Protein AF-F1Z0N4-F1 (afdb_monomer_lite)

Secondary structure (DSSP, 8-state):
-EEEEEEEEEE-TTS-EEEEEEEEEE---HHHHHHHHHHHTS-HHHHHHHHHHHHHHHSTT--GGGGGG--HHHHHHHGGGGG-HHHHHHHHHHHHHHEEEEETTEEE-SHHHHHHHHHSTHHHHT-SHHHHHHHHHHHHHHTTTS----------

pLDDT: mean 84.38, std 13.21, range [39.88, 97.5]

Organism: NCBI:txid873447

Structure (mmCIF, N/CA/C/O backbone):
data_AF-F1Z0N4-F1
#
_entry.id   AF-F1Z0N4-F1
#
loop_
_atom_site.group_PDB
_atom_site.id
_atom_site.type_symbol
_atom_site.label_atom_id
_atom_site.label_alt_id
_atom_site.label_comp_id
_atom_site.label_asym_id
_atom_site.label_entity_id
_atom_site.label_seq_id
_atom_site.pdbx_PDB_ins_code
_atom_site.Cartn_x
_atom_site.Cartn_y
_atom_site.Cartn_z
_atom_site.occupancy
_atom_site.B_iso_or_equiv
_atom_site.auth_seq_id
_atom_site.auth_comp_id
_atom_site.auth_asym_id
_atom_site.auth_atom_id
_atom_site.pdbx_PDB_model_num
ATOM 1 N N . MET A 1 1 ? -1.712 11.464 -4.835 1.00 88.38 1 MET A N 1
ATOM 2 C CA . MET A 1 1 ? -0.678 10.500 -5.275 1.00 88.38 1 MET A CA 1
ATOM 3 C C . MET A 1 1 ? 0.450 10.567 -4.276 1.00 88.38 1 MET A C 1
ATOM 5 O O . MET A 1 1 ? 0.974 11.655 -4.051 1.00 88.38 1 MET A O 1
ATOM 9 N N . ILE A 1 2 ? 0.819 9.430 -3.701 1.00 92.38 2 ILE A N 1
ATOM 10 C CA . ILE A 1 2 ? 1.901 9.327 -2.725 1.00 92.38 2 ILE A CA 1
ATOM 11 C C . ILE A 1 2 ? 3.201 8.998 -3.470 1.00 92.38 2 ILE A C 1
ATOM 13 O O . ILE A 1 2 ? 3.194 8.236 -4.439 1.00 92.38 2 ILE A O 1
ATOM 17 N N . LYS A 1 3 ? 4.312 9.596 -3.042 1.00 94.44 3 LYS A N 1
ATOM 18 C CA . LYS A 1 3 ? 5.659 9.335 -3.558 1.00 94.44 3 LYS A CA 1
ATOM 19 C C . LYS A 1 3 ? 6.559 9.001 -2.374 1.00 94.44 3 LYS A C 1
ATOM 21 O O . LYS A 1 3 ? 6.513 9.734 -1.388 1.00 94.44 3 LYS A O 1
ATOM 26 N N . LYS A 1 4 ? 7.355 7.938 -2.468 1.00 93.44 4 LYS A N 1
ATOM 27 C CA . LYS A 1 4 ? 8.336 7.578 -1.435 1.00 93.44 4 LYS A CA 1
ATOM 28 C C . LYS A 1 4 ? 9.694 7.367 -2.089 1.00 93.44 4 LYS A C 1
ATOM 30 O O . LYS A 1 4 ? 9.789 6.679 -3.104 1.00 93.44 4 LYS A O 1
ATOM 35 N N . GLU A 1 5 ? 10.708 8.000 -1.521 1.00 92.25 5 GLU A N 1
ATOM 36 C CA . GLU A 1 5 ? 12.103 7.686 -1.802 1.00 92.25 5 GLU A CA 1
ATOM 37 C C . GLU A 1 5 ? 12.502 6.580 -0.832 1.00 92.25 5 GLU A C 1
ATOM 39 O O . GLU A 1 5 ? 12.370 6.757 0.378 1.00 92.25 5 GLU A O 1
ATOM 44 N N . LEU A 1 6 ? 12.877 5.422 -1.369 1.00 88.75 6 LEU A N 1
ATOM 45 C CA . LEU A 1 6 ? 13.219 4.230 -0.596 1.00 88.75 6 LEU A CA 1
ATOM 46 C C . LEU A 1 6 ? 14.628 3.801 -0.976 1.00 88.75 6 LEU A C 1
ATOM 48 O O . LEU A 1 6 ? 14.984 3.836 -2.155 1.00 88.75 6 LEU A O 1
ATOM 52 N N . THR A 1 7 ? 15.424 3.425 0.017 1.00 84.44 7 THR A N 1
ATOM 53 C CA . THR A 1 7 ? 16.775 2.914 -0.206 1.00 84.44 7 THR A CA 1
ATOM 54 C C . THR A 1 7 ? 16.704 1.399 -0.276 1.00 84.44 7 THR A C 1
ATOM 56 O O . THR A 1 7 ? 16.219 0.763 0.648 1.00 84.44 7 THR A O 1
ATOM 59 N N . THR A 1 8 ? 17.177 0.821 -1.371 1.00 79.94 8 THR A N 1
ATOM 60 C CA . THR A 1 8 ? 17.317 -0.627 -1.541 1.00 79.94 8 THR A CA 1
ATOM 61 C C . THR A 1 8 ? 18.799 -0.967 -1.555 1.00 79.94 8 THR A C 1
ATOM 63 O O . THR A 1 8 ? 19.632 -0.132 -1.912 1.00 79.94 8 THR A O 1
ATOM 66 N N . ILE A 1 9 ? 19.123 -2.201 -1.187 1.00 81.81 9 ILE A N 1
ATOM 67 C CA . ILE A 1 9 ? 20.454 -2.765 -1.393 1.00 81.81 9 ILE A CA 1
ATOM 68 C C . ILE A 1 9 ? 20.407 -3.553 -2.702 1.00 81.81 9 ILE A C 1
ATOM 70 O O . ILE A 1 9 ? 19.488 -4.336 -2.924 1.00 81.81 9 ILE A O 1
ATOM 74 N N . ASP A 1 10 ? 21.365 -3.304 -3.583 1.00 79.12 10 ASP A N 1
ATOM 75 C CA . ASP A 1 10 ? 21.577 -4.034 -4.833 1.00 79.12 10 ASP A CA 1
ATOM 76 C C . ASP A 1 10 ? 23.031 -4.525 -4.874 1.00 79.12 10 ASP A C 1
ATOM 78 O O . ASP A 1 10 ? 23.850 -4.111 -4.054 1.00 79.12 10 ASP A O 1
ATOM 82 N N . PHE A 1 11 ? 23.376 -5.379 -5.832 1.00 81.56 11 PHE A N 1
ATOM 83 C CA . PHE A 1 11 ? 24.733 -5.897 -5.988 1.00 81.56 11 PHE A CA 1
ATOM 84 C C . PHE A 1 11 ? 25.366 -5.350 -7.267 1.00 81.56 11 PHE A C 1
ATOM 86 O O . PHE A 1 11 ? 24.788 -5.428 -8.356 1.00 81.56 11 PHE A O 1
ATOM 93 N N . ASP A 1 12 ? 26.571 -4.787 -7.160 1.00 83.44 12 ASP A N 1
ATOM 94 C CA . ASP A 1 12 ? 27.340 -4.416 -8.349 1.00 83.44 12 ASP A CA 1
ATOM 95 C C . ASP A 1 12 ? 27.864 -5.652 -9.108 1.00 83.44 12 ASP A C 1
ATOM 97 O O . ASP A 1 12 ? 27.745 -6.799 -8.674 1.00 83.44 12 ASP A O 1
ATOM 101 N N . SER A 1 13 ? 28.490 -5.428 -10.267 1.00 82.25 13 SER A N 1
ATOM 102 C CA . SER A 1 13 ? 29.086 -6.503 -11.074 1.00 82.25 13 SER A CA 1
ATOM 103 C C . SER A 1 13 ? 30.232 -7.252 -10.380 1.00 82.25 13 SER A C 1
ATOM 105 O O . SER A 1 13 ? 30.685 -8.274 -10.894 1.00 82.25 13 SER A O 1
ATOM 107 N N . SER A 1 14 ? 30.713 -6.746 -9.243 1.00 84.25 14 SER A N 1
ATOM 108 C CA . SER A 1 14 ? 31.749 -7.351 -8.405 1.00 84.25 14 SER A CA 1
ATOM 109 C C . SER A 1 14 ? 31.169 -8.033 -7.157 1.00 84.25 14 SER A C 1
ATOM 111 O O . SER A 1 14 ? 31.932 -8.611 -6.386 1.00 84.25 14 SER A O 1
ATOM 113 N N . GLY A 1 15 ? 29.843 -8.005 -6.973 1.00 81.56 15 GLY A N 1
ATOM 114 C CA . GLY A 1 15 ? 29.145 -8.594 -5.833 1.00 81.56 15 GLY A CA 1
ATOM 115 C C . GLY A 1 15 ? 29.200 -7.762 -4.551 1.00 81.56 15 GLY A C 1
ATOM 116 O O . GLY A 1 15 ? 28.923 -8.310 -3.488 1.00 81.56 15 GLY A O 1
ATOM 117 N N . ASN A 1 16 ? 29.569 -6.479 -4.621 1.00 85.62 16 ASN A N 1
ATOM 118 C CA . ASN A 1 16 ? 29.513 -5.590 -3.461 1.00 85.62 16 ASN A CA 1
ATOM 119 C C . ASN A 1 16 ? 28.113 -4.999 -3.297 1.00 85.62 16 ASN A C 1
ATOM 121 O O . ASN A 1 16 ? 27.467 -4.652 -4.290 1.00 85.62 16 ASN A O 1
ATOM 125 N N . ASP A 1 17 ? 27.709 -4.809 -2.042 1.00 86.69 17 ASP A N 1
ATOM 126 C CA . ASP A 1 17 ? 26.481 -4.110 -1.678 1.00 86.69 17 ASP A CA 1
ATOM 127 C C . ASP A 1 17 ? 26.553 -2.648 -2.140 1.00 86.69 17 ASP A C 1
ATOM 129 O O . ASP A 1 17 ? 27.474 -1.900 -1.795 1.00 86.69 17 ASP A O 1
ATOM 133 N N . VAL A 1 18 ? 25.557 -2.228 -2.913 1.00 86.12 18 VAL A N 1
ATOM 134 C CA . VAL A 1 18 ? 25.377 -0.849 -3.357 1.00 86.12 18 VAL A CA 1
ATOM 135 C C . VAL A 1 18 ? 23.992 -0.386 -2.950 1.00 86.12 18 VAL A C 1
ATOM 137 O O . VAL A 1 18 ? 22.981 -0.903 -3.422 1.00 86.12 18 VAL A O 1
ATOM 140 N N . GLU A 1 19 ? 23.943 0.643 -2.110 1.00 85.31 19 GLU A N 1
ATOM 141 C CA . GLU A 1 19 ? 22.693 1.323 -1.796 1.00 85.31 19 GLU A CA 1
ATOM 142 C C . GLU A 1 19 ? 22.197 2.116 -3.011 1.00 85.31 19 GLU A C 1
ATOM 144 O O . GLU A 1 19 ? 22.922 2.918 -3.611 1.00 85.31 19 GLU A O 1
ATOM 149 N N . ARG A 1 20 ? 20.932 1.908 -3.373 1.00 84.38 20 ARG A N 1
ATOM 150 C CA . ARG A 1 20 ? 20.242 2.644 -4.431 1.00 84.38 20 ARG A CA 1
ATOM 151 C C . ARG A 1 20 ? 18.975 3.267 -3.883 1.00 84.38 20 ARG A C 1
ATOM 153 O O . ARG A 1 20 ? 18.107 2.577 -3.364 1.00 84.38 20 ARG A O 1
ATOM 160 N N . THR A 1 21 ? 18.825 4.573 -4.065 1.00 88.31 21 THR A N 1
ATOM 161 C CA . THR A 1 21 ? 17.555 5.245 -3.788 1.00 88.31 21 THR A CA 1
ATOM 162 C C . THR A 1 21 ? 16.647 5.151 -5.008 1.00 88.31 21 THR A C 1
ATOM 164 O O . THR A 1 21 ? 16.986 5.631 -6.092 1.00 88.31 21 THR A O 1
ATOM 167 N N . ILE A 1 22 ? 15.471 4.558 -4.829 1.00 89.12 22 ILE A N 1
ATOM 168 C CA . ILE A 1 22 ? 14.421 4.477 -5.841 1.00 89.12 22 ILE A CA 1
ATOM 169 C C . ILE A 1 22 ? 13.238 5.364 -5.456 1.00 89.12 22 ILE A C 1
ATOM 171 O O . ILE A 1 22 ? 12.930 5.561 -4.283 1.00 89.12 22 ILE A O 1
ATOM 175 N N . LEU A 1 23 ? 12.538 5.881 -6.465 1.00 92.38 23 LEU A N 1
ATOM 176 C CA . LEU A 1 23 ? 11.311 6.647 -6.277 1.00 92.38 23 LEU A CA 1
ATOM 177 C C . LEU A 1 23 ? 10.099 5.792 -6.646 1.00 92.38 23 LEU A C 1
ATOM 179 O O . LEU A 1 23 ? 9.787 5.627 -7.832 1.00 92.38 23 LEU A O 1
ATOM 183 N N . VAL A 1 24 ? 9.377 5.312 -5.636 1.00 94.50 24 VAL A N 1
ATOM 184 C CA . VAL A 1 24 ? 8.126 4.563 -5.809 1.00 94.50 24 VAL A CA 1
ATOM 185 C C . VAL A 1 24 ? 6.915 5.495 -5.741 1.00 94.50 24 VAL A C 1
ATOM 187 O O . VAL A 1 24 ? 6.930 6.540 -5.080 1.00 94.50 24 VAL A O 1
ATOM 190 N N . ARG A 1 25 ? 5.855 5.153 -6.480 1.00 95.69 25 ARG A N 1
ATOM 191 C CA . ARG A 1 25 ? 4.665 5.997 -6.650 1.00 95.69 25 ARG A CA 1
ATOM 192 C C . ARG A 1 25 ? 3.402 5.183 -6.422 1.00 95.69 25 ARG A C 1
ATOM 194 O O . ARG A 1 25 ? 3.248 4.103 -6.986 1.00 95.69 25 ARG A O 1
ATOM 201 N N . PHE A 1 26 ? 2.477 5.752 -5.657 1.00 96.06 26 PHE A N 1
ATOM 202 C CA . PHE A 1 26 ? 1.207 5.122 -5.326 1.00 96.06 26 PHE A CA 1
ATOM 203 C C . PHE A 1 26 ? 0.047 6.039 -5.696 1.00 96.06 26 PHE A C 1
ATOM 205 O O . PHE A 1 26 ? -0.029 7.196 -5.264 1.00 96.06 26 PHE A O 1
ATOM 212 N N . LEU A 1 27 ? -0.870 5.518 -6.504 1.00 94.12 27 LEU A N 1
ATOM 213 C CA . LEU A 1 27 ? -2.041 6.228 -6.983 1.00 94.12 27 LEU A CA 1
ATOM 214 C C . LEU A 1 27 ? -3.306 5.454 -6.628 1.00 94.12 27 LEU A C 1
ATOM 216 O O . LEU A 1 27 ? -3.566 4.361 -7.138 1.00 94.12 27 LEU A O 1
ATOM 220 N N . TYR A 1 28 ? -4.139 6.084 -5.805 1.00 93.19 28 TYR A N 1
ATOM 221 C CA . TYR A 1 28 ? -5.510 5.646 -5.617 1.00 93.19 28 TYR A CA 1
ATOM 222 C C . TYR A 1 28 ? -6.336 6.004 -6.853 1.00 93.19 28 TYR A C 1
ATOM 224 O O . TYR A 1 28 ? -6.517 7.176 -7.187 1.00 93.19 28 TYR A O 1
ATOM 232 N N . SER A 1 29 ? -6.818 4.984 -7.556 1.00 91.75 29 SER A N 1
ATOM 233 C CA . SER A 1 29 ? -7.573 5.135 -8.796 1.00 91.75 29 SER A CA 1
ATOM 234 C C . SER A 1 29 ? -8.650 4.056 -8.899 1.00 91.75 29 SER A C 1
ATOM 236 O O . SER A 1 29 ? -8.582 3.028 -8.225 1.00 91.75 29 SER A O 1
ATOM 238 N N . LEU A 1 30 ? -9.616 4.231 -9.805 1.00 91.56 30 LEU A N 1
ATOM 239 C CA . LEU A 1 30 ? -10.575 3.165 -10.114 1.00 91.56 30 LEU A CA 1
ATOM 240 C C . LEU A 1 30 ? -9.872 1.888 -10.608 1.00 91.56 30 LEU A C 1
ATOM 242 O O . LEU A 1 30 ? -10.361 0.787 -10.373 1.00 91.56 30 LEU A O 1
ATOM 246 N N . LYS A 1 31 ? -8.720 2.026 -11.279 1.00 93.00 31 LYS A N 1
ATOM 247 C CA . LYS A 1 31 ? -7.914 0.887 -11.728 1.00 93.00 31 LYS A CA 1
ATOM 248 C C . LYS A 1 31 ? -7.314 0.135 -10.540 1.00 93.00 31 LYS A C 1
ATOM 250 O O . LYS A 1 31 ? -7.369 -1.086 -10.537 1.00 93.00 31 LYS A O 1
ATOM 255 N N . ALA A 1 32 ? -6.830 0.857 -9.528 1.00 94.62 32 ALA A N 1
ATOM 256 C CA . ALA A 1 32 ? -6.326 0.284 -8.280 1.00 94.62 32 ALA A CA 1
ATOM 257 C C . ALA A 1 32 ? -7.404 -0.526 -7.549 1.00 94.62 32 ALA A C 1
ATOM 259 O O . ALA A 1 32 ? -7.155 -1.642 -7.110 1.00 94.62 32 ALA A O 1
ATOM 260 N N . ILE A 1 33 ? -8.618 0.031 -7.464 1.00 94.69 33 ILE A N 1
ATOM 261 C CA . ILE A 1 33 ? -9.762 -0.629 -6.822 1.00 94.69 33 ILE A CA 1
ATOM 262 C C . ILE A 1 33 ? -10.129 -1.901 -7.573 1.00 94.69 33 ILE A C 1
ATOM 264 O O . ILE A 1 33 ? -10.210 -2.959 -6.964 1.00 94.69 33 ILE A O 1
ATOM 268 N N . LYS A 1 34 ? -10.305 -1.820 -8.897 1.00 94.69 34 LYS A N 1
ATOM 269 C CA . LYS A 1 34 ? -10.619 -3.002 -9.708 1.00 94.69 34 LYS A CA 1
ATOM 270 C C . LYS A 1 34 ? -9.547 -4.074 -9.573 1.00 94.69 34 LYS A C 1
ATOM 272 O O . LYS A 1 34 ? -9.884 -5.225 -9.343 1.00 94.69 34 LYS A O 1
ATOM 277 N N . LEU A 1 35 ? -8.276 -3.679 -9.636 1.00 95.94 35 LEU A N 1
ATOM 278 C CA . LEU A 1 35 ? -7.152 -4.591 -9.464 1.00 95.94 35 LEU A CA 1
ATOM 279 C C . LEU A 1 35 ? -7.191 -5.292 -8.098 1.00 95.94 35 LEU A C 1
ATOM 281 O O . LEU A 1 35 ? -6.997 -6.501 -8.028 1.00 95.94 35 LEU A O 1
ATOM 285 N N . TYR A 1 36 ? -7.494 -4.554 -7.030 1.00 96.75 36 TYR A N 1
ATOM 286 C CA . TYR A 1 36 ? -7.656 -5.109 -5.688 1.00 96.75 36 TYR A CA 1
ATOM 287 C C . TYR A 1 36 ? -8.796 -6.131 -5.618 1.00 96.75 36 TYR A C 1
ATOM 289 O O . TYR A 1 36 ? -8.607 -7.249 -5.138 1.00 96.75 36 TYR A O 1
ATOM 297 N N . GLU A 1 37 ? -9.982 -5.763 -6.108 1.00 96.25 37 GLU A N 1
ATOM 298 C CA . GLU A 1 37 ? -11.163 -6.631 -6.069 1.00 96.25 37 GLU A CA 1
ATOM 299 C C . GLU A 1 37 ? -10.981 -7.883 -6.943 1.00 96.25 37 GLU A C 1
ATOM 301 O O . GLU A 1 37 ? -11.382 -8.975 -6.545 1.00 96.25 37 GLU A O 1
ATOM 306 N N . GLU A 1 38 ? -10.320 -7.752 -8.097 1.00 95.56 38 GLU A N 1
ATOM 307 C CA . GLU A 1 38 ? -9.989 -8.862 -8.996 1.00 95.56 38 GLU A CA 1
ATOM 308 C C . GLU A 1 38 ? -8.952 -9.816 -8.385 1.00 95.56 38 GLU A C 1
ATOM 310 O O . GLU A 1 38 ? -9.130 -11.032 -8.451 1.00 95.56 38 GLU A O 1
ATOM 315 N N . ARG A 1 39 ? -7.888 -9.300 -7.755 1.00 94.69 39 ARG A N 1
ATOM 316 C CA . ARG A 1 39 ? -6.838 -10.141 -7.148 1.00 94.69 39 ARG A CA 1
ATOM 317 C C . ARG A 1 39 ? -7.340 -10.897 -5.924 1.00 94.69 39 ARG A C 1
ATOM 319 O O . ARG A 1 39 ? -7.060 -12.083 -5.780 1.00 94.69 39 ARG A O 1
ATOM 326 N N . TYR A 1 40 ? -8.075 -10.221 -5.044 1.00 94.75 40 TYR A N 1
ATOM 327 C CA . TYR A 1 40 ? -8.434 -10.776 -3.735 1.00 94.75 40 TYR A CA 1
ATOM 328 C C . TYR A 1 40 ? -9.882 -11.259 -3.641 1.00 94.75 40 TYR A C 1
ATOM 330 O O . TYR A 1 40 ? -10.280 -11.752 -2.588 1.00 94.75 40 TYR A O 1
ATOM 338 N N . GLN A 1 41 ? -10.661 -11.148 -4.725 1.00 95.19 41 GLN A N 1
ATOM 339 C CA . GLN A 1 41 ? -12.050 -11.623 -4.807 1.00 95.19 41 GLN A CA 1
ATOM 340 C C . GLN A 1 41 ? -12.914 -11.107 -3.644 1.00 95.19 41 GLN A C 1
ATOM 342 O O . GLN A 1 41 ? -13.727 -11.822 -3.059 1.00 95.19 41 GLN A O 1
ATOM 347 N N . THR A 1 42 ? -12.707 -9.841 -3.293 1.00 93.94 42 THR A N 1
ATOM 348 C CA . THR A 1 42 ? -13.318 -9.162 -2.145 1.00 93.94 42 THR A CA 1
ATOM 349 C C . THR A 1 42 ? -13.750 -7.754 -2.546 1.00 93.94 42 THR A C 1
ATOM 351 O O . THR A 1 42 ? -13.377 -7.270 -3.612 1.00 93.94 42 THR A O 1
ATOM 354 N N . ASN A 1 43 ? -14.536 -7.082 -1.704 1.00 93.44 43 ASN A N 1
ATOM 355 C CA . ASN A 1 43 ? -14.922 -5.694 -1.940 1.00 93.44 43 ASN A CA 1
ATOM 356 C C . ASN A 1 43 ? -13.959 -4.738 -1.232 1.00 93.44 43 ASN A C 1
ATOM 358 O O . ASN A 1 43 ? -13.871 -4.732 -0.002 1.00 93.44 43 ASN A O 1
ATOM 362 N N . PHE A 1 44 ? -13.293 -3.886 -2.011 1.00 94.06 44 PHE A N 1
ATOM 363 C CA . PHE A 1 44 ? -12.283 -2.958 -1.499 1.00 94.06 44 PHE A CA 1
ATOM 364 C C . PHE A 1 44 ? -12.852 -2.019 -0.429 1.00 94.06 44 PHE A C 1
ATOM 366 O O . PHE A 1 44 ? -12.253 -1.835 0.628 1.00 94.06 44 PHE A O 1
ATOM 373 N N . PHE A 1 45 ? -14.030 -1.440 -0.681 1.00 91.69 45 PHE A N 1
ATOM 374 C CA . PHE A 1 45 ? -14.638 -0.476 0.236 1.00 91.69 45 PHE A CA 1
ATOM 375 C C . PHE A 1 45 ? -15.050 -1.114 1.563 1.00 91.69 45 PHE A C 1
ATOM 377 O O . PHE A 1 45 ? -14.894 -0.483 2.605 1.00 91.69 45 PHE A O 1
ATOM 384 N N . ALA A 1 46 ? -15.528 -2.359 1.540 1.00 91.69 46 ALA A N 1
ATOM 385 C CA . ALA A 1 46 ? -15.871 -3.099 2.746 1.00 91.69 46 ALA A CA 1
ATOM 386 C C . ALA A 1 46 ? -14.633 -3.399 3.607 1.00 91.69 46 ALA A C 1
ATOM 388 O O . ALA A 1 46 ? -14.691 -3.211 4.822 1.00 91.69 46 ALA A O 1
ATOM 389 N N . GLU A 1 47 ? -13.514 -3.826 3.009 1.00 94.00 47 GLU A N 1
ATOM 390 C CA . GLU A 1 47 ? -12.267 -4.048 3.760 1.00 94.00 47 GLU A CA 1
ATOM 391 C C . GLU A 1 47 ? -11.659 -2.729 4.259 1.00 94.00 47 GLU A C 1
ATOM 393 O O . GLU A 1 47 ? -11.217 -2.655 5.405 1.00 94.00 47 GLU A O 1
ATOM 398 N N . TYR A 1 48 ? -11.724 -1.658 3.460 1.00 92.06 48 TYR A N 1
ATOM 399 C CA . TYR A 1 48 ? -11.290 -0.324 3.882 1.00 92.06 48 TYR A CA 1
ATOM 400 C C . TYR A 1 48 ? -12.110 0.204 5.067 1.00 92.06 48 TYR A C 1
ATOM 402 O O . TYR A 1 48 ? -11.539 0.672 6.049 1.00 92.06 48 TYR A O 1
ATOM 410 N N . GLU A 1 49 ? -13.442 0.102 5.016 1.00 89.94 49 GLU A N 1
ATOM 411 C CA . GLU A 1 49 ? -14.321 0.530 6.111 1.00 89.94 49 GLU A CA 1
ATOM 412 C C . GLU A 1 49 ? -14.039 -0.266 7.392 1.00 89.94 49 GLU A C 1
ATOM 414 O O . GLU A 1 49 ? -13.974 0.312 8.479 1.00 89.94 49 GLU A O 1
ATOM 419 N N . GLN A 1 50 ? -13.800 -1.577 7.272 1.00 91.94 50 GLN A N 1
ATOM 420 C CA . GLN A 1 50 ? -13.393 -2.410 8.403 1.00 91.94 50 GLN A CA 1
ATOM 421 C C . GLN A 1 50 ? -12.044 -1.972 8.981 1.00 91.94 50 GLN A C 1
ATOM 423 O O . GLN A 1 50 ? -11.938 -1.826 10.198 1.00 91.94 50 GLN A O 1
ATOM 428 N N . ALA A 1 51 ? -11.043 -1.712 8.136 1.00 90.56 51 ALA A N 1
ATOM 429 C CA . ALA A 1 51 ? -9.730 -1.246 8.573 1.00 90.56 51 ALA A CA 1
ATOM 430 C C . ALA A 1 51 ? -9.810 0.122 9.273 1.00 90.56 51 ALA A C 1
ATOM 432 O O . ALA A 1 51 ? -9.244 0.288 10.350 1.00 90.56 51 ALA A O 1
ATOM 433 N N . VAL A 1 52 ? -10.566 1.080 8.723 1.00 86.69 52 VAL A N 1
ATOM 434 C CA . VAL A 1 52 ? -10.775 2.411 9.324 1.00 86.69 52 VAL A CA 1
ATOM 435 C C . VAL A 1 52 ? -11.522 2.313 10.651 1.00 86.69 52 VAL A C 1
ATOM 437 O O . VAL A 1 52 ? -11.135 2.953 11.629 1.00 86.69 52 VAL A O 1
ATOM 440 N N . LYS A 1 53 ? -12.577 1.495 10.719 1.00 87.50 53 LYS A N 1
ATOM 441 C CA . LYS A 1 53 ? -13.310 1.267 11.967 1.00 87.50 53 LYS A CA 1
ATOM 442 C C . LYS A 1 53 ? -12.391 0.668 13.026 1.00 87.50 53 LYS A C 1
ATOM 444 O O . LYS A 1 53 ? -12.366 1.157 14.153 1.00 87.50 53 LYS A O 1
ATOM 449 N N . ARG A 1 54 ? -11.619 -0.358 12.660 1.00 87.88 54 ARG A N 1
ATOM 450 C CA . ARG A 1 54 ? -10.702 -1.036 13.576 1.00 87.88 54 ARG A CA 1
ATOM 451 C C . ARG A 1 54 ? -9.617 -0.098 14.088 1.00 87.88 54 ARG A C 1
ATOM 453 O O . ARG A 1 54 ? -9.344 -0.060 15.284 1.00 87.88 54 ARG A O 1
ATOM 460 N N . PHE A 1 55 ? -9.082 0.715 13.186 1.00 84.00 55 PHE A N 1
ATOM 461 C CA . PHE A 1 55 ? -8.146 1.777 13.504 1.00 84.00 55 PHE A CA 1
ATOM 462 C C . PHE A 1 55 ? -8.736 2.764 14.535 1.00 84.00 55 PHE A C 1
ATOM 464 O O . PHE A 1 55 ? -8.136 2.997 15.585 1.00 84.00 55 PHE A O 1
ATOM 471 N N . GLY A 1 56 ? -9.949 3.278 14.292 1.00 80.25 56 GLY A N 1
ATOM 472 C CA . GLY A 1 56 ? -10.626 4.211 15.202 1.00 80.25 56 GLY A CA 1
ATOM 473 C C . GLY A 1 56 ? -11.022 3.607 16.558 1.00 80.25 56 GLY A C 1
ATOM 474 O O . GLY A 1 56 ? -11.043 4.318 17.562 1.00 80.25 56 GLY A O 1
ATOM 475 N N . GLU A 1 57 ? -11.313 2.303 16.621 1.00 83.31 57 GLU A N 1
ATOM 476 C CA . GLU A 1 57 ? -11.559 1.583 17.880 1.00 83.31 57 GLU A CA 1
ATOM 477 C C . GLU A 1 57 ? -10.304 1.507 18.754 1.00 83.31 57 GLU A C 1
ATOM 479 O O . GLU A 1 57 ? -10.397 1.693 19.970 1.00 83.31 57 GLU A O 1
ATOM 484 N N . MET A 1 58 ? -9.149 1.235 18.141 1.00 76.56 58 MET A N 1
ATOM 485 C CA . MET A 1 58 ? -7.877 1.100 18.852 1.00 76.56 58 MET A CA 1
ATOM 486 C C . MET A 1 58 ? -7.356 2.449 19.357 1.00 76.56 58 MET A C 1
ATOM 488 O O . MET A 1 58 ? -6.764 2.503 20.432 1.00 76.56 58 MET A O 1
ATOM 492 N N . PHE A 1 59 ? -7.616 3.538 18.628 1.00 71.12 59 PHE A N 1
ATOM 493 C CA . PHE A 1 59 ? -7.094 4.865 18.955 1.00 71.12 59 PHE A CA 1
ATOM 494 C C . PHE A 1 59 ? -8.177 5.938 18.870 1.00 71.12 59 PHE A C 1
ATOM 496 O O . PHE A 1 59 ? -8.215 6.776 17.967 1.00 71.12 59 PHE A O 1
ATOM 503 N N . LYS A 1 60 ? -9.061 5.939 19.873 1.00 65.88 60 LYS A N 1
ATOM 504 C CA . LYS A 1 60 ? -10.018 7.030 20.076 1.00 65.88 60 LYS A CA 1
ATOM 505 C C . LYS A 1 60 ? -9.261 8.349 20.257 1.00 65.88 60 LYS A C 1
ATOM 507 O O . LYS A 1 60 ? -8.616 8.552 21.280 1.00 65.88 60 LYS A O 1
ATOM 512 N N . GLY A 1 61 ? -9.381 9.249 19.283 1.00 61.97 61 GLY A N 1
ATOM 513 C CA . GLY A 1 61 ? -8.818 10.602 19.348 1.00 61.97 61 GLY A CA 1
ATOM 514 C C . GLY A 1 61 ? -7.543 10.831 18.534 1.00 61.97 61 GLY A C 1
ATOM 515 O O . GLY A 1 61 ? -7.065 11.963 18.514 1.00 61.97 61 GLY A O 1
ATOM 516 N N . VAL A 1 62 ? -7.018 9.819 17.832 1.00 65.19 62 VAL A N 1
ATOM 517 C CA . VAL A 1 62 ? -5.950 10.042 16.845 1.00 65.19 62 VAL A CA 1
ATOM 518 C C . VAL A 1 62 ? -6.578 10.519 15.542 1.00 65.19 62 VAL A C 1
ATOM 520 O O . VAL A 1 62 ? -7.377 9.823 14.915 1.00 65.19 62 VAL A O 1
ATOM 523 N N . ASP A 1 63 ? -6.225 11.737 15.149 1.00 67.00 63 ASP A N 1
ATOM 524 C CA . ASP A 1 63 ? -6.629 12.299 13.870 1.00 67.00 63 ASP A CA 1
ATOM 525 C C . ASP A 1 63 ? -5.832 11.621 12.748 1.00 67.00 63 ASP A C 1
ATOM 527 O O . ASP A 1 63 ? -4.614 11.785 12.654 1.00 67.00 63 ASP A O 1
ATOM 531 N N . ILE A 1 64 ? -6.529 10.876 11.883 1.00 64.44 64 ILE A N 1
ATOM 532 C CA . ILE A 1 64 ? -5.957 10.208 10.703 1.00 64.44 64 ILE A CA 1
ATOM 533 C C . ILE A 1 64 ? -5.158 11.206 9.849 1.00 64.44 64 ILE A C 1
ATOM 535 O O . ILE A 1 64 ? -4.133 10.848 9.268 1.00 64.44 64 ILE A O 1
ATOM 539 N N . ALA A 1 65 ? -5.576 12.478 9.807 1.00 63.16 65 ALA A N 1
ATOM 540 C CA . ALA A 1 65 ? -4.884 13.517 9.053 1.00 63.16 65 ALA A CA 1
ATOM 541 C C . ALA A 1 65 ? -3.487 13.841 9.607 1.00 63.16 65 ALA A C 1
ATOM 543 O O . ALA A 1 65 ? -2.612 14.228 8.832 1.00 63.16 65 ALA A O 1
ATOM 544 N N . LYS A 1 66 ? -3.262 13.647 10.912 1.00 68.31 66 LYS A N 1
ATOM 545 C CA . LYS A 1 66 ? -1.979 13.903 11.587 1.00 68.31 66 LYS A CA 1
ATOM 546 C C . LYS A 1 66 ? -1.036 12.702 11.571 1.00 68.31 66 LYS A C 1
ATOM 548 O O . LYS A 1 66 ? 0.125 12.828 11.940 1.00 68.31 66 LYS A O 1
ATOM 553 N N . MET A 1 67 ? -1.494 11.542 11.097 1.00 67.19 67 MET A N 1
ATOM 554 C CA . MET A 1 67 ? -0.705 10.309 11.150 1.00 67.19 67 MET A CA 1
ATOM 555 C C . MET A 1 67 ? 0.544 10.304 10.265 1.00 67.19 67 MET A C 1
ATOM 557 O O . MET A 1 67 ? 1.474 9.544 10.512 1.00 67.19 67 MET A O 1
ATOM 561 N N . SER A 1 68 ? 0.599 11.147 9.234 1.00 63.97 68 SER A N 1
ATOM 562 C CA . SER A 1 68 ? 1.810 11.268 8.415 1.00 63.97 68 SER A CA 1
ATOM 563 C C . SER A 1 68 ? 2.942 12.035 9.108 1.00 63.97 68 SER A C 1
ATOM 565 O O . SER A 1 68 ? 4.068 12.005 8.617 1.00 63.97 68 SER A O 1
ATOM 567 N N . GLU A 1 69 ? 2.643 12.731 10.209 1.00 71.19 69 GLU A N 1
ATOM 568 C CA . GLU A 1 69 ? 3.542 13.651 10.925 1.00 71.19 69 GLU A CA 1
ATOM 569 C C . GLU A 1 69 ? 3.887 13.153 12.341 1.00 71.19 69 GLU A C 1
ATOM 571 O O . GLU A 1 69 ? 4.373 13.921 13.166 1.00 71.19 69 GLU A O 1
ATOM 576 N N . LEU A 1 70 ? 3.629 11.873 12.630 1.00 69.38 70 LEU A N 1
ATOM 577 C CA . LEU A 1 70 ? 3.810 11.300 13.965 1.00 69.38 70 LEU A CA 1
ATOM 578 C C . LEU A 1 70 ? 5.278 11.286 14.388 1.00 69.38 70 LEU A C 1
ATOM 580 O O . 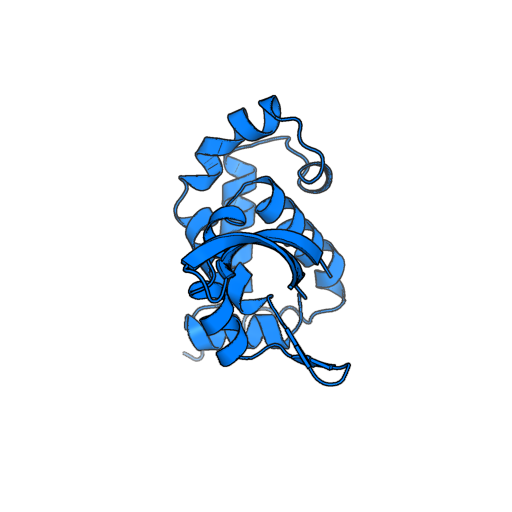LEU A 1 70 ? 6.148 10.855 13.619 1.00 69.38 70 LEU A O 1
ATOM 584 N N . SER A 1 71 ? 5.535 11.664 15.640 1.00 73.25 71 SER A N 1
ATOM 585 C CA . SER A 1 71 ? 6.853 11.519 16.258 1.00 73.25 71 SER A CA 1
ATOM 586 C C . SER A 1 71 ? 7.238 10.036 16.415 1.00 73.25 71 SER A C 1
ATOM 588 O O . SER A 1 71 ? 6.361 9.166 16.424 1.00 73.25 71 SER A O 1
ATOM 590 N N . PRO A 1 72 ? 8.532 9.702 16.578 1.00 74.25 72 PRO A N 1
ATOM 591 C CA . PRO A 1 72 ? 8.965 8.324 16.836 1.00 74.25 72 PRO A CA 1
ATOM 592 C C . PRO A 1 72 ? 8.267 7.673 18.044 1.00 74.25 72 PRO A C 1
ATOM 594 O O . PRO A 1 72 ? 7.945 6.481 18.030 1.00 74.25 72 PRO A O 1
ATOM 597 N N . GLU A 1 73 ? 7.983 8.452 19.087 1.00 73.94 73 GLU A N 1
ATOM 598 C CA . GLU A 1 73 ? 7.277 7.999 20.286 1.00 73.94 73 GLU A CA 1
ATOM 599 C C . GLU A 1 73 ? 5.810 7.671 19.983 1.00 73.94 73 GLU A C 1
ATOM 601 O O . GLU A 1 73 ? 5.308 6.631 20.413 1.00 73.94 73 GLU A O 1
ATOM 606 N N . GLU A 1 74 ? 5.130 8.516 19.205 1.00 74.06 74 GLU A N 1
ATOM 607 C CA . GLU A 1 74 ? 3.753 8.275 18.766 1.00 74.06 74 GLU A CA 1
ATOM 608 C C . GLU A 1 74 ? 3.675 7.056 17.837 1.00 74.06 74 GLU A C 1
ATOM 610 O O . GLU A 1 74 ? 2.797 6.208 17.995 1.00 74.06 74 GLU A O 1
ATOM 615 N N . GLN A 1 75 ? 4.639 6.900 16.925 1.00 72.38 75 GLN A N 1
ATOM 616 C CA . GLN A 1 75 ? 4.753 5.711 16.075 1.00 72.38 75 GLN A CA 1
ATOM 617 C C . GLN A 1 75 ? 4.924 4.438 16.909 1.00 72.38 75 GLN A C 1
ATOM 619 O O . GLN A 1 75 ? 4.269 3.433 16.634 1.00 72.38 75 GLN A O 1
ATOM 624 N N . THR A 1 76 ? 5.738 4.495 17.968 1.00 75.62 76 THR A N 1
ATOM 625 C CA . THR A 1 76 ? 5.953 3.369 18.890 1.00 75.62 76 THR A CA 1
ATOM 626 C C . THR A 1 76 ? 4.660 2.969 19.601 1.00 75.62 76 THR A C 1
ATOM 628 O O . THR A 1 76 ? 4.341 1.784 19.691 1.00 75.62 76 THR A O 1
ATOM 631 N N . GLN A 1 77 ? 3.872 3.947 20.059 1.00 73.88 77 GLN A N 1
ATOM 632 C CA . GLN A 1 77 ? 2.569 3.693 20.688 1.00 73.88 77 GLN A CA 1
ATOM 633 C C . GLN A 1 77 ? 1.566 3.050 19.727 1.00 73.88 77 GLN A C 1
ATOM 635 O O . GLN A 1 77 ? 0.676 2.318 20.160 1.00 73.88 77 GLN A O 1
ATOM 640 N N . LEU A 1 78 ? 1.726 3.297 18.428 1.00 75.69 78 LEU A N 1
ATOM 641 C CA . LEU A 1 78 ? 0.860 2.780 17.379 1.00 75.69 78 LEU A CA 1
ATOM 642 C C 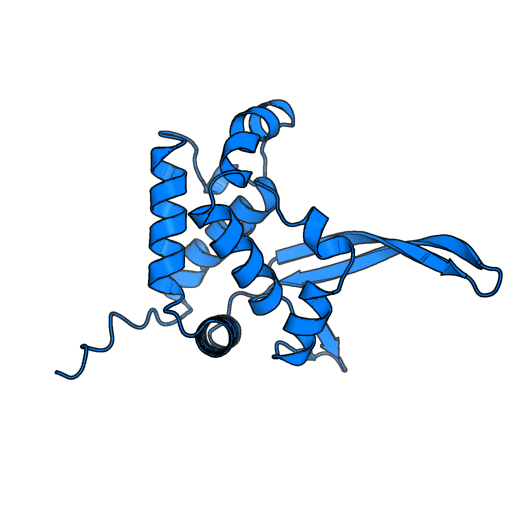. LEU A 1 78 ? 1.362 1.452 16.788 1.00 75.69 78 LEU A C 1
ATOM 644 O O . LEU A 1 78 ? 0.628 0.831 16.025 1.00 75.69 78 LEU A O 1
ATOM 648 N N . LEU A 1 79 ? 2.545 0.946 17.166 1.00 76.19 79 LEU A N 1
ATOM 649 C CA . LEU A 1 79 ? 3.050 -0.360 16.706 1.00 76.19 79 LEU A CA 1
ATOM 650 C C . LEU A 1 79 ? 2.054 -1.524 16.876 1.00 76.19 79 LEU A C 1
ATOM 652 O O . LEU A 1 79 ? 1.959 -2.339 15.955 1.00 76.19 79 LEU A O 1
ATOM 656 N N . PRO A 1 80 ? 1.256 -1.618 17.963 1.00 82.06 80 PRO A N 1
ATOM 657 C CA . PRO A 1 80 ? 0.252 -2.673 18.098 1.00 82.06 80 PRO A CA 1
ATOM 658 C C . PRO A 1 80 ? -0.796 -2.697 16.974 1.00 82.06 80 PRO A C 1
ATOM 660 O O . PRO A 1 80 ? -1.389 -3.744 16.730 1.00 82.06 80 PRO A O 1
ATOM 663 N N . ILE A 1 81 ? -1.013 -1.583 16.261 1.00 81.00 81 ILE A N 1
ATOM 664 C CA . ILE A 1 81 ? -1.902 -1.517 15.086 1.00 81.00 81 ILE A CA 1
ATOM 665 C C . ILE A 1 81 ? -1.439 -2.476 13.999 1.00 81.00 81 ILE A C 1
ATOM 667 O O . ILE A 1 81 ? -2.256 -3.157 13.387 1.00 81.00 81 ILE A O 1
ATOM 671 N N . MET A 1 82 ? -0.128 -2.557 13.783 1.00 84.38 82 MET A N 1
ATOM 672 C CA . MET A 1 82 ? 0.444 -3.418 12.752 1.00 84.38 82 MET A CA 1
ATOM 673 C C . MET A 1 82 ? 0.333 -4.905 13.108 1.00 84.38 82 MET A C 1
ATOM 675 O O . MET A 1 82 ? 0.489 -5.751 12.234 1.00 84.38 82 MET A O 1
ATOM 679 N N . ALA A 1 83 ? 0.014 -5.236 14.365 1.00 87.19 83 ALA A N 1
ATOM 680 C CA . ALA A 1 83 ? -0.314 -6.595 14.785 1.00 87.19 83 ALA A CA 1
ATOM 681 C C . ALA A 1 83 ? -1.800 -6.950 14.572 1.00 87.19 83 ALA A C 1
ATOM 683 O O . ALA A 1 83 ? -2.165 -8.129 14.636 1.00 87.19 83 ALA A O 1
ATOM 684 N N . ASP A 1 84 ? -2.673 -5.966 14.317 1.00 91.50 84 ASP A N 1
ATOM 685 C CA . ASP A 1 84 ? -4.071 -6.237 13.995 1.00 91.50 84 ASP A CA 1
ATOM 686 C C . ASP A 1 84 ? -4.185 -6.799 12.574 1.00 91.50 84 ASP A C 1
ATOM 688 O O . ASP A 1 84 ? -3.844 -6.156 11.579 1.00 91.50 84 ASP A O 1
ATOM 692 N N . LYS A 1 85 ? -4.699 -8.028 12.476 1.00 92.44 85 LYS A N 1
ATOM 693 C CA . LYS A 1 85 ? -4.786 -8.755 11.206 1.00 92.44 85 LYS A CA 1
ATOM 694 C C . LYS A 1 85 ? -5.660 -8.051 10.174 1.00 92.44 85 LYS A C 1
ATOM 696 O O . LYS A 1 85 ? -5.384 -8.188 8.989 1.00 92.44 85 LYS A O 1
ATOM 701 N N . VAL A 1 86 ? -6.712 -7.337 10.582 1.00 93.12 86 VAL A N 1
ATOM 702 C CA . VAL A 1 86 ? -7.600 -6.644 9.634 1.00 93.12 86 VAL A CA 1
ATOM 703 C C . VAL A 1 86 ? -6.832 -5.514 8.964 1.00 93.12 86 VAL A C 1
ATOM 705 O O . VAL A 1 86 ? -6.846 -5.395 7.741 1.00 93.12 86 VAL A O 1
ATOM 708 N N . ILE A 1 87 ? -6.111 -4.730 9.762 1.00 92.19 87 ILE A N 1
ATOM 709 C CA . ILE A 1 87 ? -5.346 -3.582 9.277 1.00 92.19 87 ILE A CA 1
ATOM 710 C C . ILE A 1 87 ? -4.149 -4.041 8.445 1.00 92.19 87 ILE A C 1
ATOM 712 O O . ILE A 1 87 ? -3.971 -3.563 7.324 1.00 92.19 87 ILE A O 1
ATOM 716 N N . LEU A 1 88 ? -3.369 -5.000 8.950 1.00 92.62 88 LEU A N 1
ATOM 717 C CA . LEU A 1 88 ? -2.198 -5.507 8.242 1.00 92.62 88 LEU A CA 1
ATOM 718 C C . LEU A 1 88 ? -2.581 -6.175 6.916 1.00 92.62 88 LEU A C 1
ATOM 720 O O . LEU A 1 88 ? -1.949 -5.899 5.902 1.00 92.62 88 LEU A O 1
ATOM 724 N N . ASN A 1 89 ? -3.638 -6.998 6.892 1.00 94.50 89 ASN A N 1
ATOM 725 C CA . ASN A 1 89 ? -4.101 -7.629 5.653 1.00 94.50 89 ASN A CA 1
ATOM 726 C C . ASN A 1 89 ? -4.590 -6.590 4.647 1.00 94.50 89 ASN A C 1
ATOM 728 O O . ASN A 1 89 ? -4.260 -6.687 3.467 1.00 94.50 89 ASN A O 1
ATOM 732 N N . PHE A 1 90 ? -5.363 -5.599 5.101 1.00 95.19 90 PHE A N 1
ATOM 733 C CA . PHE A 1 90 ? -5.820 -4.534 4.221 1.00 95.19 90 PHE A CA 1
ATOM 734 C C . PHE A 1 90 ? -4.632 -3.798 3.600 1.00 95.19 90 PHE A C 1
ATOM 736 O O . PHE A 1 90 ? -4.581 -3.647 2.382 1.00 95.19 90 PHE A O 1
ATOM 743 N N . LEU A 1 91 ? -3.659 -3.397 4.422 1.00 94.81 91 LEU A N 1
ATOM 744 C CA . LEU A 1 91 ? -2.478 -2.671 3.976 1.00 94.81 91 LEU A CA 1
ATOM 745 C C . LEU A 1 91 ? -1.631 -3.511 3.010 1.00 94.81 91 LEU A C 1
ATOM 747 O O . LEU A 1 91 ? -1.364 -3.065 1.897 1.00 94.81 91 LEU A O 1
ATOM 751 N N . ALA A 1 92 ? -1.296 -4.748 3.380 1.00 95.56 92 ALA A N 1
ATOM 752 C CA . ALA A 1 92 ? -0.502 -5.654 2.550 1.00 95.56 92 ALA A CA 1
ATOM 753 C C . ALA A 1 92 ? -1.145 -5.932 1.181 1.00 95.56 92 ALA A C 1
ATOM 755 O O . ALA A 1 92 ? -0.442 -6.103 0.193 1.00 95.56 92 ALA A O 1
ATOM 756 N N . ARG A 1 93 ? -2.479 -5.925 1.098 1.00 96.75 93 ARG A N 1
ATOM 757 C CA . ARG A 1 93 ? -3.219 -6.060 -0.165 1.00 96.75 93 ARG A CA 1
ATOM 758 C C . ARG A 1 93 ? -3.347 -4.744 -0.930 1.00 96.75 93 ARG A C 1
ATOM 760 O O . ARG A 1 93 ? -3.380 -4.726 -2.159 1.00 96.75 93 ARG A O 1
ATOM 767 N N . ALA A 1 94 ? -3.467 -3.627 -0.216 1.00 96.50 94 ALA A N 1
ATOM 768 C CA . ALA A 1 94 ? -3.709 -2.323 -0.818 1.00 96.50 94 ALA A CA 1
ATOM 769 C C . ALA A 1 94 ? -2.449 -1.780 -1.490 1.00 96.50 94 ALA A C 1
ATOM 771 O O . ALA A 1 94 ? -2.544 -1.327 -2.629 1.00 96.50 94 ALA A O 1
ATOM 772 N N . ILE A 1 95 ? -1.293 -1.855 -0.817 1.00 96.88 95 ILE A N 1
ATOM 773 C CA . ILE A 1 95 ? -0.017 -1.290 -1.287 1.00 96.88 95 ILE A CA 1
ATOM 774 C C . ILE A 1 95 ? 0.329 -1.741 -2.718 1.00 96.88 95 ILE A C 1
ATOM 776 O O . ILE A 1 95 ? 0.528 -0.862 -3.562 1.00 96.88 95 ILE A O 1
ATOM 780 N N . PRO A 1 96 ? 0.333 -3.048 -3.052 1.00 97.50 96 PRO A N 1
ATOM 781 C CA . PRO A 1 96 ? 0.674 -3.496 -4.400 1.00 97.50 96 PRO A CA 1
ATOM 782 C C . PRO A 1 96 ? -0.340 -3.024 -5.439 1.00 97.50 96 PRO A C 1
ATOM 784 O O . PRO A 1 96 ? 0.014 -2.669 -6.560 1.00 97.50 96 PRO A O 1
ATOM 787 N N . CYS A 1 97 ? -1.617 -2.962 -5.055 1.00 97.12 97 CYS A N 1
ATOM 788 C CA . CYS A 1 97 ? -2.683 -2.552 -5.958 1.00 97.12 97 CYS A CA 1
ATOM 789 C C . CYS A 1 97 ? -2.644 -1.058 -6.271 1.00 97.12 97 CYS A C 1
ATOM 791 O O . CYS A 1 97 ? -3.026 -0.676 -7.373 1.00 97.12 97 CYS A O 1
ATOM 793 N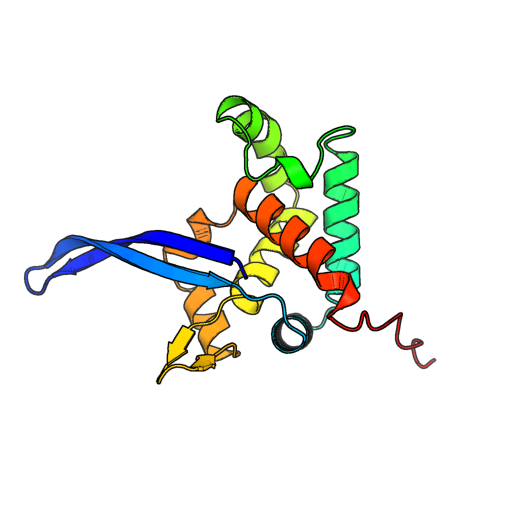 N . ILE A 1 98 ? -2.209 -0.211 -5.330 1.00 96.31 98 ILE A N 1
ATOM 794 C CA . ILE A 1 98 ? -2.076 1.240 -5.541 1.00 96.31 98 ILE A CA 1
ATOM 795 C C . ILE A 1 98 ? -0.723 1.631 -6.146 1.00 96.31 98 ILE A C 1
ATOM 797 O O . ILE A 1 98 ? -0.594 2.745 -6.652 1.00 96.31 98 ILE A O 1
ATOM 801 N N . TYR A 1 99 ? 0.269 0.743 -6.111 1.00 97.12 99 TYR A N 1
ATOM 802 C CA . TYR A 1 99 ? 1.568 0.950 -6.737 1.00 97.12 99 TYR A CA 1
ATOM 803 C C . TYR A 1 99 ? 1.463 1.016 -8.265 1.00 97.12 99 TYR A C 1
ATOM 805 O O . TYR A 1 99 ? 0.629 0.356 -8.892 1.00 97.12 99 TYR A O 1
ATOM 813 N N . GLY A 1 100 ? 2.336 1.818 -8.868 1.00 95.44 100 GLY A N 1
ATOM 814 C CA . GLY A 1 100 ? 2.546 1.793 -10.303 1.00 95.44 100 GLY A CA 1
ATOM 815 C C . GLY A 1 100 ? 3.910 2.323 -10.714 1.00 95.44 100 GLY A C 1
ATOM 816 O O . GLY A 1 100 ? 4.548 3.121 -10.019 1.00 95.44 100 GLY A O 1
ATOM 817 N N . GLU A 1 101 ? 4.329 1.882 -11.889 1.00 94.50 101 GLU A N 1
ATOM 818 C CA . GLU A 1 101 ? 5.602 2.219 -12.511 1.00 94.50 101 GLU A CA 1
ATOM 819 C C . GLU A 1 101 ? 5.411 3.323 -13.554 1.00 94.50 101 GLU A C 1
ATOM 821 O O . GLU A 1 101 ? 4.301 3.580 -14.028 1.00 94.50 101 GLU A O 1
ATOM 826 N N . VAL A 1 102 ? 6.489 4.027 -13.901 1.00 91.69 102 VAL A N 1
ATOM 827 C CA . VAL A 1 102 ? 6.460 5.036 -14.966 1.00 91.69 102 VAL A CA 1
ATOM 828 C C . VAL A 1 102 ? 7.258 4.515 -16.146 1.00 91.69 102 VAL A C 1
ATOM 830 O O . VAL A 1 102 ? 8.484 4.545 -16.125 1.00 91.69 102 VAL A O 1
ATOM 833 N N . GLU A 1 103 ? 6.557 4.113 -17.200 1.00 90.12 103 GLU A N 1
ATOM 834 C CA . GLU A 1 103 ? 7.165 3.684 -18.457 1.00 90.12 103 GLU A CA 1
ATOM 835 C C . GLU A 1 103 ? 6.762 4.645 -19.573 1.00 90.12 103 GLU A C 1
ATOM 837 O O . GLU A 1 103 ? 5.583 4.965 -19.748 1.00 90.12 103 GLU A O 1
ATOM 842 N N . ASN A 1 104 ? 7.738 5.131 -20.346 1.00 90.31 104 ASN A N 1
ATOM 843 C CA . ASN A 1 104 ? 7.505 6.042 -21.476 1.00 90.31 104 ASN A CA 1
ATOM 844 C C . ASN A 1 104 ? 6.621 7.258 -21.113 1.00 90.31 104 ASN A C 1
ATOM 846 O O . ASN A 1 104 ? 5.742 7.665 -21.875 1.00 90.31 104 ASN A O 1
ATOM 850 N N . GLY A 1 105 ? 6.822 7.811 -19.910 1.00 89.38 105 GLY A N 1
ATOM 851 C CA . GLY A 1 105 ? 6.074 8.962 -19.392 1.00 89.38 105 GLY A CA 1
ATOM 852 C C . GLY A 1 105 ? 4.641 8.660 -18.937 1.00 89.38 105 GLY A C 1
ATOM 853 O O . GLY A 1 105 ? 3.921 9.583 -18.557 1.00 89.38 105 GLY A O 1
ATOM 854 N N . LYS A 1 106 ? 4.210 7.394 -18.953 1.00 91.19 106 LYS A N 1
ATOM 855 C CA . LYS A 1 106 ? 2.876 6.971 -18.515 1.00 91.19 106 LYS A CA 1
ATOM 856 C C . LYS A 1 106 ? 2.963 6.214 -17.200 1.00 91.19 106 LYS A C 1
ATOM 858 O O . LYS A 1 106 ? 3.807 5.344 -17.034 1.00 91.19 106 LYS A O 1
ATOM 863 N N . PHE A 1 107 ? 2.051 6.531 -16.286 1.00 92.44 107 PHE A N 1
ATOM 864 C CA . PHE A 1 107 ? 1.879 5.768 -15.056 1.00 92.44 107 PHE A CA 1
ATOM 865 C C . PHE A 1 107 ? 1.113 4.475 -15.357 1.00 92.44 107 PHE A C 1
ATOM 867 O O . PHE A 1 107 ? -0.028 4.515 -15.831 1.00 92.44 107 PHE A O 1
ATOM 874 N N . ILE A 1 108 ? 1.747 3.338 -15.097 1.00 94.44 108 ILE A N 1
ATOM 875 C CA . ILE A 1 108 ? 1.214 2.004 -15.340 1.00 94.44 108 ILE A CA 1
ATOM 876 C C . ILE A 1 108 ? 0.950 1.339 -13.998 1.00 94.44 108 ILE A C 1
ATOM 878 O O . ILE A 1 108 ? 1.834 1.180 -13.172 1.00 94.44 108 ILE A O 1
ATOM 882 N N . GLN A 1 109 ? -0.297 0.933 -13.817 1.00 94.69 109 GLN A N 1
ATOM 883 C CA . GLN A 1 109 ? -0.776 0.181 -12.666 1.00 94.69 109 GLN A CA 1
ATOM 884 C C . GLN A 1 109 ? -1.470 -1.063 -13.205 1.00 94.69 109 GLN A C 1
ATOM 886 O O . GLN A 1 109 ? -2.454 -0.940 -13.936 1.00 94.69 109 GLN A O 1
ATOM 891 N N . SER A 1 110 ? -0.929 -2.245 -12.962 1.00 95.38 110 SER A N 1
ATOM 892 C CA . SER A 1 110 ? -1.394 -3.506 -13.539 1.00 95.38 110 SER A CA 1
ATOM 893 C C . SER A 1 110 ? -1.147 -4.664 -12.575 1.00 95.38 110 SER A C 1
ATOM 895 O O . SER A 1 110 ? -0.511 -4.502 -11.537 1.00 95.38 110 SER A O 1
ATOM 897 N N . THR A 1 111 ? -1.629 -5.853 -12.934 1.00 95.75 111 THR A N 1
ATOM 898 C CA . THR A 1 111 ? -1.305 -7.094 -12.220 1.00 95.75 111 THR A CA 1
ATOM 899 C C . THR A 1 111 ? 0.202 -7.311 -12.117 1.00 95.75 111 THR A C 1
ATOM 901 O O . THR A 1 111 ? 0.680 -7.659 -11.046 1.00 95.75 111 THR A O 1
ATOM 904 N N . PHE A 1 112 ? 0.942 -7.010 -13.188 1.00 95.81 112 PHE A N 1
ATOM 905 C CA . PHE A 1 112 ? 2.397 -7.135 -13.220 1.00 95.81 112 PHE A CA 1
ATOM 906 C C . PHE A 1 112 ? 3.083 -6.178 -12.239 1.00 95.81 112 PHE A C 1
ATOM 908 O O . PHE A 1 112 ? 3.909 -6.608 -11.444 1.00 95.81 112 PHE A O 1
ATOM 915 N N . THR A 1 113 ? 2.695 -4.896 -12.211 1.00 95.75 113 THR A N 1
ATOM 916 C CA . THR A 1 113 ? 3.297 -3.950 -11.255 1.00 95.75 113 THR A CA 1
ATOM 917 C C . THR A 1 113 ? 2.952 -4.314 -9.810 1.00 95.75 113 THR A C 1
ATOM 919 O O . THR A 1 113 ? 3.777 -4.138 -8.923 1.00 95.75 113 THR A O 1
ATOM 922 N N . ALA A 1 114 ? 1.751 -4.846 -9.556 1.00 96.50 114 ALA A N 1
ATOM 923 C CA . ALA A 1 114 ? 1.381 -5.334 -8.229 1.00 96.50 114 ALA A CA 1
ATOM 924 C C . ALA A 1 114 ? 2.218 -6.555 -7.805 1.00 96.50 114 ALA A C 1
ATOM 926 O O . ALA A 1 114 ? 2.686 -6.603 -6.675 1.00 96.50 114 ALA A O 1
ATOM 927 N N . GLU A 1 115 ? 2.457 -7.512 -8.702 1.00 95.88 115 GLU A N 1
ATOM 928 C CA . GLU A 1 115 ? 3.342 -8.656 -8.432 1.00 95.88 115 GLU A CA 1
ATOM 929 C C . GLU A 1 115 ? 4.784 -8.210 -8.167 1.00 95.88 115 GLU A C 1
ATOM 931 O O . GLU A 1 115 ? 5.389 -8.658 -7.195 1.00 95.88 115 GLU A O 1
ATOM 936 N N . ASN A 1 116 ? 5.310 -7.273 -8.961 1.00 94.12 116 ASN A N 1
ATOM 937 C CA . ASN A 1 116 ? 6.635 -6.696 -8.727 1.00 94.12 116 ASN A CA 1
ATOM 938 C C . ASN A 1 116 ? 6.727 -6.020 -7.355 1.00 94.12 116 ASN A C 1
ATOM 940 O O . ASN A 1 116 ? 7.717 -6.194 -6.646 1.00 94.12 116 ASN A O 1
ATOM 944 N N . ALA A 1 117 ? 5.697 -5.265 -6.962 1.00 94.88 117 ALA A N 1
ATOM 945 C CA . ALA A 1 117 ? 5.647 -4.630 -5.651 1.00 94.88 117 ALA A CA 1
ATOM 946 C C . ALA A 1 117 ? 5.663 -5.659 -4.515 1.00 94.88 117 ALA A C 1
ATOM 948 O O . ALA A 1 117 ? 6.414 -5.479 -3.568 1.00 94.88 117 ALA A O 1
ATOM 949 N N . GLU A 1 118 ? 4.887 -6.743 -4.610 1.00 93.81 118 GLU A N 1
ATOM 950 C CA . GLU A 1 118 ? 4.866 -7.813 -3.595 1.00 93.81 118 GLU A CA 1
ATOM 951 C C . GLU A 1 118 ? 6.227 -8.511 -3.437 1.00 93.81 118 GLU A C 1
ATOM 953 O O . GLU A 1 118 ? 6.546 -8.983 -2.348 1.00 93.81 118 GLU A O 1
ATOM 958 N N . MET A 1 119 ? 7.026 -8.571 -4.508 1.00 91.56 119 MET A N 1
ATOM 959 C CA . MET A 1 119 ? 8.364 -9.176 -4.508 1.00 91.56 119 MET A CA 1
ATOM 960 C C . MET A 1 119 ? 9.491 -8.196 -4.167 1.00 91.56 119 MET A C 1
ATOM 962 O O . MET A 1 119 ? 10.642 -8.609 -4.066 1.00 91.56 119 MET A O 1
ATOM 966 N N . SER A 1 120 ? 9.191 -6.907 -4.029 1.00 90.88 120 SER A N 1
ATOM 967 C CA . SER A 1 120 ? 10.213 -5.893 -3.796 1.00 90.88 120 SER A CA 1
ATOM 968 C C . SER A 1 120 ? 10.641 -5.835 -2.332 1.00 90.88 120 SER A C 1
ATOM 970 O O . SER A 1 120 ? 9.794 -5.817 -1.440 1.00 90.88 120 SER A O 1
ATOM 972 N N . ASP A 1 121 ? 11.939 -5.666 -2.080 1.00 87.94 121 ASP A N 1
ATOM 973 C CA . ASP A 1 121 ? 12.490 -5.574 -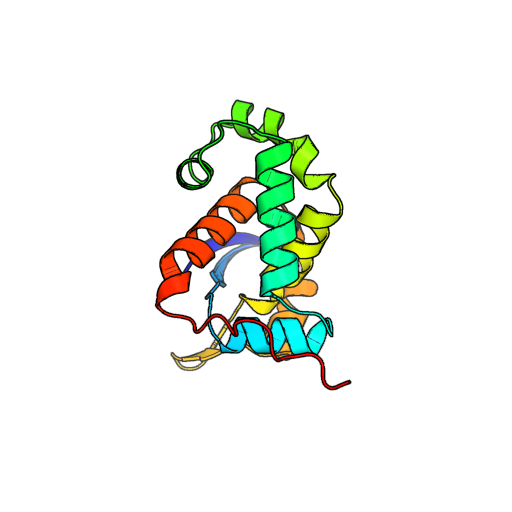0.717 1.00 87.94 121 ASP A CA 1
ATOM 974 C C . ASP A 1 121 ? 11.869 -4.428 0.096 1.00 87.94 121 ASP A C 1
ATOM 976 O O . ASP A 1 121 ? 11.568 -4.566 1.282 1.00 87.94 121 ASP A O 1
ATOM 980 N N . TRP A 1 122 ? 11.569 -3.313 -0.575 1.00 91.12 122 TRP A N 1
ATOM 981 C CA . TRP A 1 122 ? 10.966 -2.131 0.040 1.00 91.12 122 TRP A CA 1
ATOM 982 C C . TRP A 1 122 ? 9.515 -2.334 0.499 1.00 91.12 122 TRP A C 1
ATOM 984 O O . TRP A 1 122 ? 8.976 -1.509 1.240 1.00 91.12 122 TRP A O 1
ATO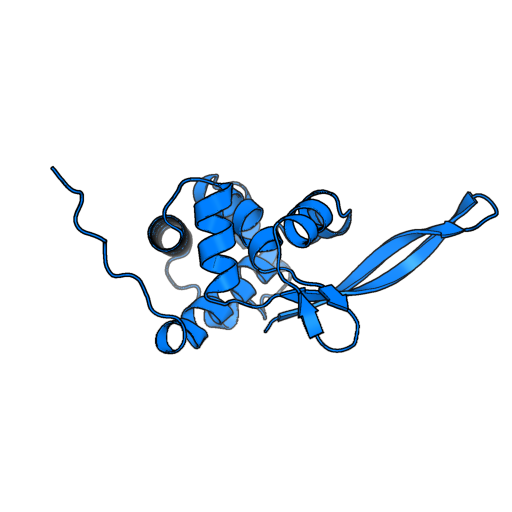M 994 N N . PHE A 1 123 ? 8.841 -3.403 0.067 1.00 93.06 123 PHE A N 1
ATOM 995 C CA . PHE A 1 123 ? 7.439 -3.642 0.407 1.00 93.06 123 PHE A CA 1
ATOM 996 C C . PHE A 1 123 ? 7.231 -3.771 1.917 1.00 93.06 123 PHE A C 1
ATOM 998 O O . PHE A 1 123 ? 6.326 -3.145 2.475 1.00 93.06 123 PHE A O 1
ATOM 1005 N N . GLY A 1 124 ? 8.102 -4.535 2.584 1.00 90.19 124 GLY A N 1
ATOM 1006 C CA . GLY A 1 124 ? 8.050 -4.737 4.031 1.00 90.19 124 GLY A CA 1
ATOM 1007 C C . GLY A 1 124 ? 8.244 -3.438 4.813 1.00 90.19 124 GLY A C 1
ATOM 1008 O O . GLY A 1 124 ? 7.569 -3.223 5.818 1.00 90.19 124 GLY A O 1
ATOM 1009 N N . GLU A 1 125 ? 9.088 -2.532 4.315 1.00 89.44 125 GLU A N 1
ATOM 1010 C CA . GLU A 1 125 ? 9.333 -1.226 4.938 1.00 89.44 125 GLU A CA 1
ATOM 1011 C C . GLU A 1 125 ? 8.083 -0.346 4.957 1.00 89.44 125 GLU A C 1
ATOM 1013 O O . GLU A 1 125 ? 7.903 0.458 5.870 1.00 89.44 125 GLU A O 1
ATOM 1018 N N . LEU A 1 126 ? 7.191 -0.511 3.977 1.00 92.12 126 LEU A N 1
ATOM 1019 C CA . LEU A 1 126 ? 5.942 0.240 3.877 1.00 92.12 126 LEU A CA 1
ATOM 1020 C C . LEU A 1 126 ? 4.788 -0.369 4.684 1.00 92.12 126 LEU A C 1
ATOM 1022 O O . LEU A 1 126 ? 3.741 0.268 4.819 1.00 92.12 126 LEU A O 1
ATOM 1026 N N . LEU A 1 127 ? 4.962 -1.555 5.274 1.00 90.62 127 LEU A N 1
ATOM 1027 C CA . LEU A 1 127 ? 4.013 -2.126 6.233 1.00 90.62 127 LEU A CA 1
ATOM 1028 C C . LEU A 1 127 ? 4.183 -1.467 7.607 1.00 90.62 127 LEU A C 1
ATOM 1030 O O . LEU A 1 127 ? 4.543 -2.106 8.593 1.00 90.62 127 LEU A O 1
ATOM 1034 N N . ASN A 1 128 ? 3.897 -0.168 7.674 1.00 87.44 128 ASN A N 1
ATOM 1035 C CA . ASN A 1 128 ? 4.017 0.629 8.887 1.00 87.44 128 ASN A CA 1
ATOM 1036 C C . ASN A 1 128 ? 2.838 1.600 9.070 1.00 87.44 128 ASN A C 1
ATOM 1038 O O . ASN A 1 128 ? 2.049 1.865 8.158 1.00 87.44 128 ASN A O 1
ATOM 1042 N N . VAL A 1 129 ? 2.730 2.152 10.281 1.00 84.56 129 VAL A N 1
ATOM 1043 C CA . VAL A 1 129 ? 1.627 3.038 10.682 1.00 84.56 129 VAL A CA 1
ATOM 1044 C C . VAL A 1 129 ? 1.629 4.359 9.908 1.00 84.56 129 VAL A C 1
ATOM 1046 O O . VAL A 1 129 ? 0.562 4.878 9.578 1.00 84.56 129 VAL A O 1
ATOM 1049 N N . GLN A 1 130 ? 2.805 4.906 9.598 1.00 85.62 130 GLN A N 1
ATOM 1050 C CA . GLN A 1 130 ? 2.909 6.169 8.870 1.00 85.62 130 GLN A CA 1
ATOM 1051 C C . GLN A 1 130 ? 2.308 6.026 7.467 1.00 85.62 130 GLN A C 1
ATOM 1053 O O . GLN A 1 130 ? 1.477 6.837 7.053 1.00 85.62 130 GLN A O 1
ATOM 1058 N N . PHE A 1 131 ? 2.666 4.955 6.758 1.00 90.06 131 PHE A N 1
ATOM 1059 C CA . PHE A 1 131 ? 2.165 4.704 5.414 1.00 90.06 131 PHE A CA 1
ATOM 1060 C C . PHE A 1 131 ? 0.684 4.313 5.404 1.00 90.06 131 PHE A C 1
ATOM 1062 O O . PHE A 1 131 ? -0.054 4.744 4.518 1.00 90.06 131 PHE A O 1
ATOM 1069 N N . LEU A 1 132 ? 0.210 3.597 6.431 1.00 88.88 132 LEU A N 1
ATOM 1070 C CA . LEU A 1 132 ? -1.223 3.397 6.658 1.00 88.88 132 LEU A CA 1
ATOM 1071 C C . LEU A 1 132 ? -1.967 4.742 6.726 1.00 88.88 132 LEU A C 1
ATOM 1073 O O . LEU A 1 132 ? -2.971 4.922 6.034 1.00 88.88 132 LEU A O 1
ATOM 1077 N N . GLY A 1 133 ? -1.459 5.698 7.509 1.00 85.81 133 GLY A N 1
ATOM 1078 C CA . GLY A 1 133 ? -2.024 7.044 7.619 1.00 85.81 133 GLY A CA 1
ATOM 1079 C C . GLY A 1 133 ? -2.031 7.799 6.286 1.00 85.81 133 GLY A C 1
ATOM 1080 O O . GLY A 1 133 ? -3.049 8.381 5.901 1.00 85.81 133 GLY A O 1
ATOM 1081 N N . GLU A 1 134 ? -0.929 7.738 5.533 1.00 89.88 134 GLU A N 1
ATOM 1082 C CA . GLU A 1 134 ? -0.833 8.336 4.195 1.00 89.88 134 GLU A CA 1
ATOM 1083 C C . GLU A 1 134 ? -1.878 7.759 3.230 1.00 89.88 134 GLU A C 1
ATOM 1085 O O . GLU A 1 134 ? -2.561 8.522 2.539 1.00 89.88 134 GLU A O 1
ATOM 1090 N N . ILE A 1 135 ? -2.051 6.434 3.223 1.00 91.06 135 ILE A N 1
ATOM 1091 C CA . ILE A 1 135 ? -3.041 5.730 2.402 1.00 91.06 135 ILE A CA 1
ATOM 1092 C C . ILE A 1 135 ? -4.464 6.116 2.803 1.00 91.06 135 ILE A C 1
ATOM 1094 O O . ILE A 1 135 ? -5.269 6.485 1.947 1.00 91.06 135 ILE A O 1
ATOM 1098 N N . MET A 1 136 ? -4.786 6.083 4.099 1.00 87.75 136 MET A N 1
ATOM 1099 C CA . MET A 1 136 ? -6.117 6.455 4.579 1.00 87.75 136 MET A CA 1
ATOM 1100 C C . MET A 1 136 ? -6.456 7.914 4.234 1.00 87.75 136 MET A C 1
ATOM 1102 O O . MET A 1 136 ? -7.584 8.213 3.823 1.00 87.75 136 MET A O 1
ATOM 1106 N N . ARG A 1 137 ? -5.482 8.828 4.337 1.00 85.12 137 ARG A N 1
ATOM 1107 C CA . ARG A 1 137 ? -5.634 10.229 3.920 1.00 85.12 137 ARG A CA 1
ATOM 1108 C C . ARG A 1 137 ? -5.834 10.361 2.410 1.00 85.12 137 ARG A C 1
ATOM 1110 O O . ARG A 1 137 ? -6.708 11.110 1.976 1.00 85.12 137 ARG A O 1
ATOM 1117 N N . GLU A 1 138 ? -5.057 9.641 1.605 1.00 87.94 138 GLU A N 1
ATOM 1118 C CA . GLU A 1 138 ? -5.195 9.646 0.145 1.00 87.94 138 GLU A CA 1
ATOM 1119 C C . GLU A 1 138 ? -6.583 9.132 -0.277 1.00 87.94 138 GLU A C 1
ATOM 1121 O O . GLU A 1 138 ? -7.231 9.740 -1.131 1.00 87.94 138 GLU A O 1
ATOM 1126 N N . PHE A 1 139 ? -7.077 8.059 0.347 1.00 87.94 139 PHE A N 1
ATOM 1127 C CA . PHE A 1 139 ? -8.383 7.469 0.036 1.00 87.94 139 PHE A CA 1
ATOM 1128 C C . PHE A 1 139 ? -9.534 8.382 0.451 1.00 87.94 139 PHE A C 1
ATOM 1130 O O . PHE A 1 139 ? -10.452 8.610 -0.336 1.00 87.94 139 PHE A O 1
ATOM 1137 N N . SER A 1 140 ? -9.472 8.961 1.651 1.00 81.44 140 SER A N 1
ATOM 1138 C CA . SER A 1 140 ? -10.484 9.912 2.126 1.00 81.44 140 SER A CA 1
ATOM 1139 C C . SER A 1 140 ? -10.533 11.180 1.266 1.00 81.44 140 SER A C 1
ATOM 1141 O O . SER A 1 140 ? -11.620 11.592 0.856 1.00 81.44 140 SER A O 1
ATOM 1143 N N . SER A 1 141 ? -9.378 11.745 0.901 1.00 80.75 141 SER A N 1
ATOM 1144 C CA . SER A 1 141 ? -9.288 12.967 0.085 1.00 80.75 141 SER A CA 1
ATOM 1145 C C . SER A 1 141 ? -9.807 12.760 -1.340 1.00 80.75 141 SER A C 1
ATOM 1147 O O . SER A 1 141 ? -10.460 13.637 -1.905 1.00 80.75 141 SER A O 1
ATOM 1149 N N . ASN A 1 142 ? -9.578 11.575 -1.909 1.00 78.06 142 ASN A N 1
ATOM 1150 C CA . ASN A 1 142 ? -9.997 11.241 -3.269 1.00 78.06 142 ASN A CA 1
ATOM 1151 C C . ASN A 1 142 ? -11.326 10.477 -3.342 1.00 78.06 142 ASN A C 1
ATOM 1153 O O . ASN A 1 142 ? -11.801 10.191 -4.440 1.00 78.06 142 ASN A O 1
ATOM 1157 N N . SER A 1 143 ? -11.963 10.176 -2.208 1.00 68.81 143 SER A N 1
ATOM 1158 C CA . SER A 1 143 ? -13.253 9.468 -2.145 1.00 68.81 143 SER A CA 1
ATOM 1159 C C . SER A 1 143 ? -14.368 10.153 -2.942 1.00 68.81 143 SER A C 1
ATOM 1161 O O . SER A 1 143 ? -15.275 9.490 -3.433 1.00 68.81 143 SER A O 1
ATOM 1163 N N . LYS A 1 144 ? -14.280 11.477 -3.119 1.00 65.31 144 LYS A N 1
ATOM 1164 C CA . LYS A 1 144 ? -15.207 12.269 -3.943 1.00 65.31 144 LYS A CA 1
ATOM 1165 C C . LYS A 1 144 ? -14.973 12.100 -5.449 1.00 65.31 144 LYS A C 1
ATOM 1167 O O . LYS A 1 144 ? -15.901 12.285 -6.227 1.00 65.31 144 LYS A O 1
ATOM 1172 N N . ASN A 1 145 ? -13.746 11.761 -5.843 1.00 63.62 145 ASN A N 1
ATOM 1173 C CA . ASN A 1 145 ? -13.302 11.677 -7.238 1.00 63.62 145 ASN A CA 1
ATOM 1174 C C . ASN A 1 145 ? -13.318 10.241 -7.778 1.00 63.62 145 ASN A C 1
ATOM 1176 O O . ASN A 1 145 ? -13.284 10.038 -8.990 1.00 63.62 145 ASN A O 1
ATOM 1180 N N . VAL A 1 146 ? -13.363 9.243 -6.892 1.00 64.38 146 VAL A N 1
ATOM 1181 C CA . VAL A 1 146 ? -13.439 7.830 -7.259 1.00 64.38 146 VAL A CA 1
ATOM 1182 C C . VAL A 1 146 ? -14.829 7.309 -6.899 1.00 64.38 146 VAL A C 1
ATOM 1184 O O . VAL A 1 146 ? -15.168 7.312 -5.716 1.00 64.38 146 VAL A O 1
ATOM 1187 N N . PRO A 1 147 ? -15.649 6.878 -7.881 1.00 65.00 147 PRO A N 1
ATOM 1188 C CA . PRO A 1 147 ? -16.998 6.396 -7.617 1.00 65.00 147 PRO A CA 1
ATOM 1189 C C . PRO A 1 147 ? -16.974 5.275 -6.582 1.00 65.00 147 PRO A C 1
ATOM 1191 O O . PRO A 1 147 ? -16.400 4.212 -6.814 1.00 65.00 147 PRO A O 1
ATOM 1194 N N . GLN A 1 148 ? -17.597 5.521 -5.433 1.00 65.00 148 GLN A N 1
ATOM 1195 C CA . GLN A 1 148 ? -17.830 4.476 -4.451 1.00 65.00 148 GLN A CA 1
ATOM 1196 C C . GLN A 1 148 ? -19.018 3.661 -4.938 1.00 65.00 148 GLN A C 1
ATOM 1198 O O . GLN A 1 148 ? -20.144 4.166 -4.967 1.00 65.00 148 GLN A O 1
ATOM 1203 N N . ASP A 1 149 ? -18.762 2.431 -5.380 1.00 56.38 149 ASP A N 1
ATOM 1204 C CA . ASP A 1 149 ? -19.811 1.516 -5.818 1.00 56.38 149 ASP A CA 1
ATOM 1205 C C . ASP A 1 149 ? -20.643 1.166 -4.572 1.00 56.38 149 ASP A C 1
ATOM 1207 O O . ASP A 1 149 ? -20.297 0.294 -3.771 1.00 56.38 149 ASP A O 1
ATOM 1211 N N . LYS A 1 150 ? -21.701 1.950 -4.323 1.00 50.56 150 LYS A N 1
ATOM 1212 C CA . LYS A 1 150 ? -22.619 1.754 -3.200 1.00 50.56 150 LYS A CA 1
ATOM 1213 C C . LYS A 1 150 ? -23.316 0.420 -3.421 1.00 50.56 150 LYS A C 1
ATOM 1215 O O . LYS A 1 150 ? -24.307 0.386 -4.135 1.00 50.56 150 LYS A O 1
ATOM 1220 N N . LYS A 1 151 ? -22.775 -0.648 -2.821 1.00 46.78 151 LYS A N 1
ATOM 1221 C CA . LYS A 1 151 ? -23.342 -2.003 -2.734 1.00 46.78 151 LYS A CA 1
ATOM 1222 C C . LYS A 1 151 ? -24.130 -2.396 -3.987 1.00 46.78 151 LYS A C 1
ATOM 1224 O O . LYS A 1 151 ? -25.342 -2.179 -4.044 1.00 46.78 151 LYS A O 1
ATOM 1229 N N . LYS A 1 152 ? -23.491 -3.078 -4.945 1.00 42.25 152 LYS A N 1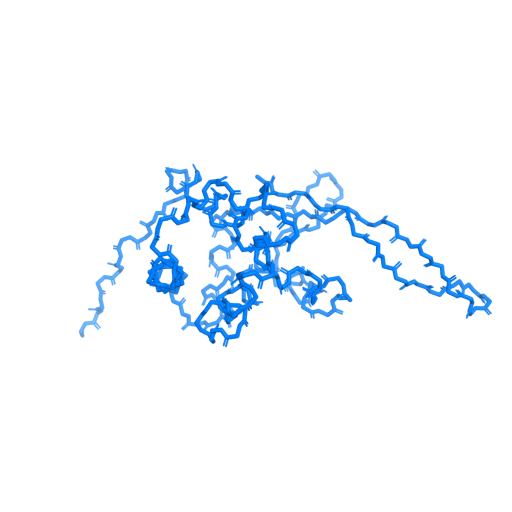
ATOM 1230 C CA . LYS A 1 152 ? -24.270 -3.883 -5.897 1.00 42.25 152 LYS A CA 1
ATOM 1231 C C . LYS A 1 152 ? -25.211 -4.777 -5.075 1.00 42.25 152 LYS A C 1
ATOM 1233 O O . LYS A 1 152 ? -24.720 -5.492 -4.196 1.00 42.25 152 LYS A O 1
ATOM 1238 N N . PRO A 1 153 ? -26.538 -4.705 -5.278 1.00 39.88 153 PRO A N 1
ATOM 1239 C CA . PRO A 1 153 ? -27.459 -5.551 -4.541 1.00 39.88 153 PRO A CA 1
ATOM 1240 C C . PRO A 1 153 ? -27.065 -7.000 -4.812 1.00 39.88 153 PRO A C 1
ATOM 1242 O O . PRO A 1 153 ? -26.908 -7.392 -5.971 1.00 39.88 153 PRO A O 1
ATOM 1245 N N . GLN A 1 154 ? -26.853 -7.772 -3.744 1.00 40.62 154 GLN A N 1
ATOM 1246 C CA . GLN A 1 154 ? -26.667 -9.213 -3.854 1.00 40.62 154 GLN A CA 1
ATOM 1247 C C . GLN A 1 154 ? -27.861 -9.756 -4.640 1.00 40.62 154 GLN A C 1
ATOM 1249 O O . GLN A 1 154 ? -29.006 -9.637 -4.196 1.00 40.62 154 GLN A O 1
ATOM 1254 N N . ARG A 1 155 ? -27.603 -10.278 -5.843 1.00 41.41 155 ARG A N 1
ATOM 1255 C CA . ARG A 1 155 ? -28.610 -11.031 -6.586 1.00 41.41 155 ARG A CA 1
ATOM 1256 C C . ARG A 1 155 ? -28.933 -12.260 -5.738 1.00 41.41 155 ARG A C 1
ATOM 1258 O O . ARG A 1 155 ? -28.052 -13.088 -5.522 1.00 41.41 155 ARG A O 1
ATOM 1265 N N . LYS A 1 156 ? -30.148 -12.281 -5.188 1.00 41.28 156 LYS A N 1
ATOM 1266 C CA . LYS A 1 156 ? -30.771 -13.486 -4.639 1.00 41.28 156 LYS A CA 1
ATOM 1267 C C . LYS A 1 156 ? -31.006 -14.497 -5.751 1.00 41.28 156 LYS A C 1
ATOM 1269 O O . LYS A 1 156 ? -31.271 -14.041 -6.888 1.00 41.28 156 LYS A O 1
#

Radius of gyration: 16.79 Å; chains: 1; bounding box: 62×27×42 Å

Sequence (156 aa):
MIKKELTTIDFDSSGNDVERTILVRFLYSLKAIKLYEERYQTNFFAEYEQAVKRFGEMFKGVDIAKMSELSPEEQTQLLPIMADKVILNFLARAIPCIYGEVENGKFIQSTFTAENAEMSDWFGELLNVQFLGEIMREFSSNSKNVPQDKKKPQRK

Foldseek 3Di:
DDKDFDWDWDADPVRDTDIDTDIWDFADALQLQVQLCVVPVDHLVVLLVVLVVVVCVVDVPDDLLCLLVDDPVRQVVCVVSLVDPSNLVSLLSNVLSRIFDQDPNDTDGDPVSSVVLNVDPCNVVCSGRNNSSVVNVNCVVCVVVHDDPPDPDPDD